Protein AF-X1NMA8-F1 (afdb_monomer_lite)

Secondary structure (DSSP, 8-state):
---SPPHHHHHHHTT---EE-S-TT-PSPPS-SSEE---TT---TTS-SS-EEEEESS---TT---SSEEEEE--EETTEEEEEEEEEE-TTSTT-PEEEEEEE-

Foldseek 3Di:
DDDDDDPVQVCQVVVNADAAEQDDPCPPPDDDPHHYDDHQCPADPVRHHDEEEAEDCDPDPQPDDPPRYHYHHWDCDPNKTKDKDWAAFDPVDPVRDTDIDIDMD

Organism: NCBI:txid412755

pLDDT: mean 88.62, std 8.88, range [59.97, 98.06]

Radius of gyration: 20.28 Å; chains: 1; bounding box: 38×34×52 Å

Structure (mmCIF, N/CA/C/O backbone):
data_AF-X1NMA8-F1
#
_entry.id   AF-X1NMA8-F1
#
loop_
_atom_site.group_PDB
_atom_site.id
_atom_site.type_symbol
_atom_site.label_atom_id
_atom_site.label_alt_id
_atom_site.label_comp_id
_atom_site.label_asym_id
_atom_site.label_entity_id
_atom_site.label_seq_id
_atom_site.pdbx_PDB_ins_code
_atom_site.Cartn_x
_atom_site.Cartn_y
_atom_site.Cartn_z
_atom_site.occupancy
_atom_site.B_iso_or_equiv
_atom_site.auth_seq_id
_atom_site.auth_comp_id
_atom_site.auth_asym_id
_atom_site.auth_atom_id
_atom_site.pdbx_PDB_model_num
ATOM 1 N N . MET A 1 1 ? 11.079 12.887 -8.079 1.00 59.97 1 MET A N 1
ATOM 2 C CA . MET A 1 1 ? 10.651 11.548 -8.545 1.00 59.97 1 MET A CA 1
ATOM 3 C C . MET A 1 1 ? 11.593 11.088 -9.660 1.00 59.97 1 MET A C 1
ATOM 5 O O . MET A 1 1 ? 12.174 11.949 -10.317 1.00 59.97 1 MET A O 1
ATOM 9 N N . ARG A 1 2 ? 11.843 9.776 -9.790 1.00 71.19 2 ARG A N 1
ATOM 10 C CA . ARG A 1 2 ? 12.915 9.191 -10.623 1.00 71.19 2 ARG A CA 1
ATOM 11 C C . ARG A 1 2 ? 12.884 9.722 -12.066 1.00 71.19 2 ARG A C 1
ATOM 13 O O . ARG A 1 2 ? 11.830 9.712 -12.685 1.00 71.19 2 ARG A O 1
ATOM 20 N N . LYS A 1 3 ? 14.033 10.155 -12.598 1.00 78.25 3 LYS A N 1
ATOM 21 C CA . LYS A 1 3 ? 14.147 10.706 -13.967 1.00 78.25 3 LYS A CA 1
ATOM 22 C C . LYS A 1 3 ? 14.818 9.760 -14.974 1.00 78.25 3 LYS A C 1
ATOM 24 O O . LYS A 1 3 ? 14.746 10.003 -16.170 1.00 78.25 3 LYS A O 1
ATOM 29 N N . GLY A 1 4 ? 15.468 8.698 -14.494 1.00 87.75 4 GLY A N 1
ATOM 30 C CA . GLY A 1 4 ? 16.188 7.731 -15.327 1.00 87.75 4 GLY A CA 1
ATOM 31 C C . GLY A 1 4 ? 15.388 6.469 -15.657 1.00 87.75 4 GLY A C 1
ATOM 32 O O . GLY A 1 4 ? 14.431 6.106 -14.953 1.00 87.75 4 GLY A O 1
ATOM 33 N N . LYS A 1 5 ? 15.837 5.774 -16.709 1.00 92.00 5 LYS A N 1
ATOM 34 C CA . LYS A 1 5 ? 15.375 4.429 -17.067 1.00 92.00 5 LYS A CA 1
ATOM 35 C C . LYS A 1 5 ? 15.679 3.461 -15.922 1.00 92.00 5 LYS A C 1
ATOM 37 O O . LYS A 1 5 ? 16.752 3.513 -15.325 1.00 92.00 5 LYS A O 1
ATOM 42 N N . ALA A 1 6 ? 14.717 2.612 -15.571 1.00 92.75 6 ALA A N 1
ATOM 43 C CA . ALA A 1 6 ? 14.939 1.594 -14.551 1.00 92.75 6 ALA A CA 1
ATOM 44 C C . ALA A 1 6 ? 15.893 0.540 -15.081 1.00 92.75 6 ALA A C 1
ATOM 46 O O . ALA A 1 6 ? 15.821 0.187 -16.255 1.00 92.75 6 ALA A O 1
ATOM 47 N N . PHE A 1 7 ? 16.642 -0.085 -14.182 1.00 93.44 7 PHE A N 1
ATOM 48 C CA . PHE A 1 7 ? 17.422 -1.260 -14.541 1.00 93.44 7 PHE A CA 1
ATOM 49 C C . PHE A 1 7 ? 16.559 -2.369 -15.171 1.00 93.44 7 PHE A C 1
ATOM 51 O O . PHE A 1 7 ? 16.910 -2.904 -16.212 1.00 93.44 7 PHE A O 1
ATOM 58 N N . TRP A 1 8 ? 15.368 -2.647 -14.631 1.00 94.50 8 TRP A N 1
ATOM 59 C CA . TRP A 1 8 ? 14.470 -3.661 -15.206 1.00 94.50 8 TRP A CA 1
ATOM 60 C C . TRP A 1 8 ? 13.882 -3.282 -16.573 1.00 94.50 8 TRP A C 1
ATOM 62 O O . TRP A 1 8 ? 13.548 -4.168 -17.350 1.00 94.50 8 TRP A O 1
ATOM 72 N N . GLN A 1 9 ? 13.800 -1.989 -16.905 1.00 95.56 9 GLN A N 1
ATOM 73 C CA . GLN A 1 9 ? 13.437 -1.565 -18.262 1.00 95.56 9 GLN A CA 1
ATOM 74 C C . GLN A 1 9 ? 14.591 -1.809 -19.243 1.00 95.56 9 GLN A C 1
ATOM 76 O O . GLN A 1 9 ? 14.346 -1.967 -20.427 1.00 95.56 9 GLN A O 1
ATOM 81 N N . ILE A 1 10 ? 15.841 -1.826 -18.768 1.00 96.69 10 ILE A N 1
ATOM 82 C CA . ILE A 1 10 ? 16.990 -2.244 -19.582 1.00 96.69 10 ILE A CA 1
ATOM 83 C C . ILE A 1 10 ? 16.926 -3.756 -19.797 1.00 96.69 10 ILE A C 1
ATOM 85 O O . ILE A 1 10 ? 17.068 -4.200 -20.922 1.00 96.69 10 ILE A O 1
ATOM 89 N N . LEU A 1 11 ? 16.639 -4.547 -18.757 1.00 97.62 11 LEU A N 1
ATOM 90 C CA . LEU A 1 11 ? 16.462 -6.000 -18.906 1.00 97.62 11 LEU A CA 1
ATOM 91 C C . LEU A 1 11 ? 15.385 -6.352 -19.944 1.00 97.62 11 LEU A C 1
ATOM 93 O O . LEU A 1 11 ? 15.557 -7.300 -20.700 1.00 97.62 11 LEU A O 1
ATOM 97 N N . GLU A 1 12 ? 14.307 -5.562 -20.009 1.00 97.25 12 GLU A N 1
ATOM 98 C CA . GLU A 1 12 ? 13.272 -5.709 -21.039 1.00 97.25 12 GLU A CA 1
ATOM 99 C C . GLU A 1 12 ? 13.803 -5.489 -22.461 1.00 97.25 12 GLU A C 1
ATOM 101 O O . GLU A 1 12 ? 13.450 -6.265 -23.340 1.00 97.25 12 GLU A O 1
ATOM 106 N N . ASP A 1 13 ? 14.661 -4.488 -22.695 1.00 97.62 13 ASP A N 1
ATOM 107 C CA . ASP A 1 13 ? 15.218 -4.220 -24.034 1.00 97.62 13 ASP A CA 1
ATOM 108 C C . ASP A 1 13 ? 16.038 -5.395 -24.590 1.00 97.62 13 ASP A C 1
ATOM 110 O O . ASP A 1 13 ? 16.215 -5.501 -25.800 1.00 97.62 13 ASP A O 1
ATOM 114 N N . TYR A 1 14 ? 16.578 -6.235 -23.704 1.00 97.75 14 TYR A N 1
ATOM 115 C CA . TYR A 1 14 ? 17.403 -7.396 -24.043 1.00 97.75 14 TYR A CA 1
ATOM 116 C C . TYR A 1 14 ? 16.646 -8.722 -23.873 1.00 97.75 14 TYR A C 1
ATOM 118 O O . TYR A 1 14 ? 17.275 -9.775 -23.788 1.00 97.75 14 TYR A O 1
ATOM 126 N N . ASP A 1 15 ? 15.312 -8.677 -23.777 1.00 97.50 15 ASP A N 1
ATOM 127 C CA . ASP A 1 15 ? 14.440 -9.847 -23.616 1.00 97.50 15 ASP A CA 1
ATOM 128 C C . ASP A 1 15 ? 14.783 -10.724 -22.390 1.00 97.50 15 ASP A C 1
ATOM 130 O O . ASP A 1 15 ? 14.518 -11.928 -22.356 1.00 97.50 15 ASP A O 1
ATOM 134 N N . ILE A 1 16 ? 15.349 -10.120 -21.337 1.00 98.06 16 ILE A N 1
ATOM 135 C CA . ILE A 1 16 ? 15.675 -10.803 -20.081 1.00 98.06 16 ILE A CA 1
ATOM 136 C C . ILE A 1 16 ? 14.473 -10.695 -19.130 1.00 98.06 16 ILE A C 1
ATOM 138 O O . ILE A 1 16 ? 14.139 -9.590 -18.681 1.00 98.06 16 ILE A O 1
ATOM 142 N N . PRO A 1 17 ? 13.814 -11.810 -18.766 1.00 97.56 17 PRO A N 1
ATOM 143 C CA . PRO A 1 17 ? 12.653 -11.772 -17.885 1.00 97.56 17 PRO A CA 1
ATOM 144 C C . PRO A 1 17 ? 13.046 -11.439 -16.441 1.00 97.56 17 PRO A C 1
ATOM 146 O O . PRO A 1 17 ? 13.998 -11.991 -15.888 1.00 97.56 17 PRO A O 1
ATOM 149 N N . ALA A 1 18 ? 12.263 -10.578 -15.795 1.00 96.94 18 ALA A N 1
ATOM 150 C CA . ALA A 1 18 ? 12.475 -10.148 -14.419 1.00 96.94 18 ALA A CA 1
ATOM 151 C C . ALA A 1 18 ? 11.161 -10.029 -13.626 1.00 96.94 18 ALA A C 1
ATOM 153 O O . ALA A 1 18 ? 10.096 -9.692 -14.153 1.00 96.94 18 ALA A O 1
ATOM 154 N N . THR A 1 19 ? 11.260 -10.261 -12.313 1.00 97.06 19 THR A N 1
ATOM 155 C CA . THR A 1 19 ? 10.227 -9.905 -11.330 1.00 97.06 19 THR A CA 1
ATOM 156 C C . THR A 1 19 ? 10.800 -8.894 -10.352 1.00 97.06 19 THR A C 1
ATOM 158 O O . THR A 1 19 ? 11.790 -9.169 -9.679 1.00 97.06 19 THR A O 1
ATOM 161 N N . VAL A 1 20 ? 10.152 -7.743 -10.235 1.00 94.56 20 VAL A N 1
ATOM 162 C CA . VAL A 1 20 ? 10.565 -6.624 -9.393 1.00 94.56 20 VAL A CA 1
ATOM 163 C C . VAL A 1 20 ? 9.605 -6.515 -8.213 1.00 94.56 20 VAL A C 1
ATOM 165 O O . VAL A 1 20 ? 8.417 -6.257 -8.388 1.00 94.56 20 VAL A O 1
ATOM 168 N N . PHE A 1 21 ? 10.113 -6.714 -7.001 1.00 93.25 21 PHE A N 1
ATOM 169 C CA . PHE A 1 21 ? 9.348 -6.616 -5.757 1.00 93.25 21 PHE A CA 1
ATOM 170 C C . PHE A 1 21 ? 10.253 -6.090 -4.636 1.00 93.25 21 PHE A C 1
ATOM 172 O O . PHE A 1 21 ? 11.473 -6.221 -4.715 1.00 93.25 21 PHE A O 1
ATOM 179 N N . LYS A 1 22 ? 9.665 -5.471 -3.601 1.00 88.25 22 LYS A N 1
ATOM 180 C CA . LYS A 1 22 ? 10.390 -4.881 -2.450 1.00 88.25 22 LYS A CA 1
ATOM 181 C C . LYS A 1 22 ? 11.424 -3.793 -2.810 1.00 88.25 22 LYS A C 1
ATOM 183 O O . LYS A 1 22 ? 12.339 -3.534 -2.035 1.00 88.25 22 LYS A O 1
ATOM 188 N N . ILE A 1 23 ? 11.267 -3.113 -3.947 1.00 88.75 23 ILE A N 1
ATOM 189 C CA . ILE A 1 23 ? 12.126 -1.977 -4.313 1.00 88.75 23 ILE A CA 1
ATOM 190 C C . ILE A 1 23 ? 11.676 -0.713 -3.561 1.00 88.75 23 ILE A C 1
ATOM 192 O O . ILE A 1 23 ? 10.475 -0.436 -3.531 1.00 88.75 23 ILE A O 1
ATOM 196 N N . PRO A 1 24 ? 12.598 0.068 -2.966 1.00 85.94 24 PRO A N 1
ATOM 197 C CA . PRO A 1 24 ? 12.267 1.369 -2.399 1.00 85.94 24 PRO A CA 1
ATOM 198 C C . PRO A 1 24 ? 11.797 2.360 -3.468 1.00 85.94 24 PRO A C 1
ATOM 200 O O . PRO A 1 24 ? 12.402 2.460 -4.536 1.00 85.94 24 PRO A O 1
ATOM 203 N N . ALA A 1 25 ? 10.762 3.139 -3.152 1.00 84.56 25 ALA A N 1
ATOM 204 C CA . ALA A 1 25 ? 10.287 4.260 -3.964 1.00 84.56 25 ALA A CA 1
ATOM 205 C C . ALA A 1 25 ? 9.977 3.891 -5.432 1.00 84.56 25 ALA A C 1
ATOM 207 O O . ALA A 1 25 ? 10.224 4.675 -6.351 1.00 84.56 25 ALA A O 1
ATOM 208 N N . ASN A 1 26 ? 9.426 2.695 -5.665 1.00 88.94 26 ASN A N 1
ATOM 209 C CA . ASN A 1 26 ? 8.967 2.244 -6.983 1.00 88.94 26 ASN A CA 1
ATOM 210 C C . ASN A 1 26 ? 7.451 2.433 -7.190 1.00 88.94 26 ASN A C 1
ATOM 212 O O . ASN A 1 26 ? 6.863 1.718 -8.000 1.00 88.94 26 ASN A O 1
ATOM 216 N N . TYR A 1 27 ? 6.816 3.349 -6.451 1.00 88.94 27 TYR A N 1
ATOM 217 C CA . TYR A 1 27 ? 5.422 3.730 -6.664 1.00 88.94 27 TYR A CA 1
ATOM 218 C C . TYR A 1 27 ? 5.299 5.059 -7.444 1.00 88.94 27 TYR A C 1
ATOM 220 O O . TYR A 1 27 ? 5.997 6.020 -7.109 1.00 88.94 27 TYR A O 1
ATOM 228 N N . PRO A 1 28 ? 4.383 5.145 -8.428 1.00 90.38 28 PRO A N 1
ATOM 229 C CA . PRO A 1 28 ? 3.790 3.995 -9.111 1.00 90.38 28 PRO A CA 1
ATOM 230 C C . PRO A 1 28 ? 4.887 3.220 -9.866 1.00 90.38 28 PRO A C 1
ATOM 232 O O . PRO A 1 28 ? 5.920 3.808 -10.217 1.00 90.38 28 PRO A O 1
ATOM 235 N N . PRO A 1 29 ? 4.712 1.913 -10.131 1.00 91.69 29 PRO A N 1
ATOM 236 C CA . PRO A 1 29 ? 5.664 1.185 -10.948 1.00 91.69 29 PRO A CA 1
ATOM 237 C C . PRO A 1 29 ? 5.770 1.842 -12.317 1.00 91.69 29 PRO A C 1
ATOM 239 O O . PRO A 1 29 ? 4.772 2.256 -12.905 1.00 91.69 29 PRO A O 1
ATOM 242 N N . VAL A 1 30 ? 6.989 1.936 -12.837 1.00 92.06 30 VAL A N 1
ATOM 243 C CA . VAL A 1 30 ? 7.179 2.431 -14.202 1.00 92.06 30 VAL A CA 1
ATOM 244 C C . VAL A 1 30 ? 6.586 1.454 -15.209 1.00 92.06 30 VAL A C 1
ATOM 246 O O . VAL A 1 30 ? 6.630 0.245 -14.988 1.00 92.06 30 VAL A O 1
ATOM 249 N N . SER A 1 31 ? 6.083 1.980 -16.324 1.00 91.75 31 SER A N 1
ATOM 250 C CA . SER A 1 31 ? 5.575 1.160 -17.425 1.00 91.75 31 SER A CA 1
ATOM 251 C C . SER A 1 31 ? 6.685 0.271 -18.004 1.00 91.75 31 SER A C 1
ATOM 253 O O . SER A 1 31 ? 7.784 0.752 -18.306 1.00 91.75 31 SER A O 1
ATOM 255 N N . THR A 1 32 ? 6.409 -1.031 -18.081 1.00 94.06 32 THR A N 1
ATOM 256 C CA . THR A 1 32 ? 7.329 -2.101 -18.495 1.00 94.06 32 THR A CA 1
ATOM 257 C C . THR A 1 32 ? 6.529 -3.391 -18.718 1.00 94.06 32 THR A C 1
ATOM 259 O O . THR A 1 32 ? 5.484 -3.576 -18.094 1.00 94.06 32 THR A O 1
ATOM 262 N N . LYS A 1 33 ? 7.018 -4.299 -19.569 1.00 95.38 33 LYS A N 1
ATOM 263 C CA . LYS A 1 33 ? 6.494 -5.674 -19.704 1.00 95.38 33 LYS A CA 1
ATOM 264 C C . LYS A 1 33 ? 6.938 -6.599 -18.565 1.00 95.38 33 LYS A C 1
ATOM 266 O O . LYS A 1 33 ? 6.424 -7.708 -18.436 1.00 95.38 33 LYS A O 1
ATOM 271 N N . GLN A 1 34 ? 7.892 -6.161 -17.744 1.00 96.44 34 GLN A N 1
ATOM 272 C CA . GLN A 1 34 ? 8.353 -6.913 -16.580 1.00 96.44 34 GLN A CA 1
ATOM 273 C C . GLN A 1 34 ? 7.263 -7.015 -15.506 1.00 96.44 34 GLN A C 1
ATOM 275 O O . GLN A 1 34 ? 6.424 -6.125 -15.353 1.00 96.44 34 GLN A O 1
ATOM 280 N N . ARG A 1 35 ? 7.303 -8.072 -14.687 1.00 96.94 35 ARG A N 1
ATOM 281 C CA . ARG A 1 35 ? 6.393 -8.197 -13.538 1.00 96.94 35 ARG A CA 1
ATOM 282 C C . ARG A 1 35 ? 6.872 -7.270 -12.431 1.00 96.94 35 ARG A C 1
ATOM 284 O O . ARG A 1 35 ? 7.949 -7.495 -11.888 1.00 96.94 35 ARG A O 1
ATOM 291 N N . THR A 1 36 ? 6.097 -6.253 -12.076 1.00 94.62 36 THR A N 1
ATOM 292 C CA . THR A 1 36 ? 6.501 -5.263 -11.068 1.00 94.62 36 THR A CA 1
ATOM 293 C C . THR A 1 36 ? 5.411 -5.031 -10.028 1.00 94.62 36 THR A C 1
ATOM 295 O O . THR A 1 36 ? 4.249 -4.817 -10.364 1.00 94.62 36 THR A O 1
ATOM 298 N N . ILE A 1 37 ? 5.798 -5.086 -8.755 1.00 93.69 37 ILE A N 1
ATOM 299 C CA . ILE A 1 37 ? 4.937 -4.832 -7.599 1.00 93.69 37 ILE A CA 1
ATOM 300 C C . ILE A 1 37 ? 5.544 -3.668 -6.816 1.00 93.69 37 ILE A C 1
ATOM 302 O O . ILE A 1 37 ? 6.736 -3.691 -6.479 1.00 93.69 37 ILE A O 1
ATOM 306 N N . SER A 1 38 ? 4.741 -2.642 -6.522 1.00 90.62 38 SER A N 1
ATOM 307 C CA . SER A 1 38 ? 5.190 -1.552 -5.653 1.00 90.62 38 SER A CA 1
ATOM 308 C C . SER A 1 38 ? 5.548 -2.077 -4.264 1.00 90.62 38 SER A C 1
ATOM 310 O O . SER A 1 38 ? 4.878 -2.946 -3.713 1.00 90.62 38 SER A O 1
ATOM 312 N N . GLY A 1 39 ? 6.666 -1.599 -3.733 1.00 86.00 39 GLY A N 1
ATOM 313 C CA . GLY A 1 39 ? 7.255 -2.049 -2.484 1.00 86.00 39 GLY A CA 1
ATOM 314 C C . GLY A 1 39 ? 7.251 -0.946 -1.436 1.00 86.00 39 GLY A C 1
ATOM 315 O O . GLY A 1 39 ? 6.234 -0.301 -1.178 1.00 86.00 39 GLY A O 1
ATOM 316 N N . MET A 1 40 ? 8.409 -0.744 -0.811 1.00 85.00 40 MET A N 1
ATOM 317 C CA . MET A 1 40 ? 8.571 0.250 0.248 1.00 85.00 40 MET A CA 1
ATOM 318 C C . MET A 1 40 ? 8.315 1.660 -0.292 1.00 85.00 40 MET A C 1
ATOM 320 O O . MET A 1 40 ? 8.876 2.048 -1.318 1.00 85.00 40 MET A O 1
ATOM 324 N N . GLY A 1 41 ? 7.489 2.432 0.414 1.00 83.25 41 GLY A 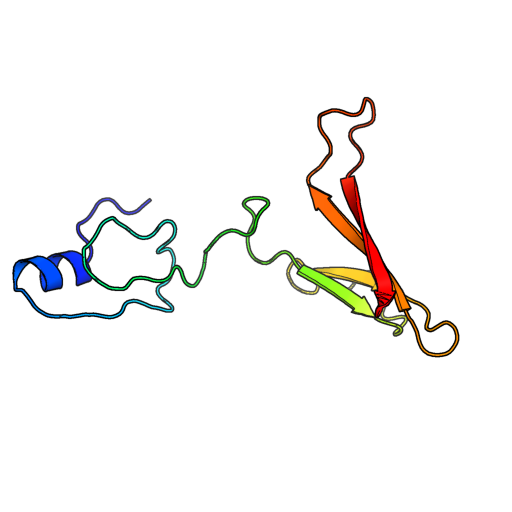N 1
ATOM 325 C CA . GLY A 1 41 ? 7.058 3.757 -0.041 1.00 83.25 41 GLY A CA 1
ATOM 326 C C . GLY A 1 41 ? 5.898 3.722 -1.041 1.00 83.25 41 GLY A C 1
ATOM 327 O O . GLY A 1 41 ? 5.690 4.693 -1.758 1.00 83.25 41 GLY A O 1
ATOM 328 N N . THR A 1 42 ? 5.149 2.620 -1.112 1.00 89.00 42 THR A N 1
ATOM 329 C CA . THR A 1 42 ? 3.796 2.646 -1.686 1.00 89.00 42 THR A CA 1
ATOM 330 C C . THR A 1 42 ? 2.895 3.417 -0.725 1.00 89.00 42 THR A C 1
ATOM 332 O O . THR A 1 42 ? 2.819 3.016 0.440 1.00 89.00 42 THR A O 1
ATOM 335 N N . PRO A 1 43 ? 2.257 4.517 -1.153 1.00 87.44 43 PRO A N 1
ATOM 336 C CA . PRO A 1 43 ? 1.338 5.234 -0.294 1.00 87.44 43 PRO A CA 1
ATOM 337 C C . PRO A 1 43 ? 0.096 4.383 -0.012 1.00 87.44 43 PRO A C 1
ATOM 339 O O . PRO A 1 43 ? -0.324 3.575 -0.845 1.00 87.44 43 PRO A O 1
ATOM 342 N N . ASP A 1 44 ? -0.491 4.569 1.165 1.00 83.88 44 ASP A N 1
ATOM 343 C CA . ASP A 1 44 ? -1.801 4.009 1.492 1.00 83.88 44 ASP A CA 1
ATOM 344 C C . ASP A 1 44 ? -2.927 4.718 0.709 1.00 83.88 44 ASP A C 1
ATOM 346 O O . ASP A 1 44 ? -2.694 5.630 -0.089 1.00 83.88 44 ASP A O 1
ATOM 350 N N . ILE A 1 45 ? -4.177 4.295 0.927 1.00 77.62 45 ILE A N 1
ATOM 351 C CA . ILE A 1 45 ? -5.350 4.838 0.222 1.00 77.62 45 ILE A CA 1
ATOM 352 C C . ILE A 1 45 ? -5.554 6.348 0.442 1.00 77.62 45 ILE A C 1
ATOM 354 O O . ILE A 1 45 ? -6.248 6.992 -0.343 1.00 77.62 45 ILE A O 1
ATOM 358 N N . LEU A 1 46 ? -4.959 6.919 1.493 1.00 78.00 46 LEU A N 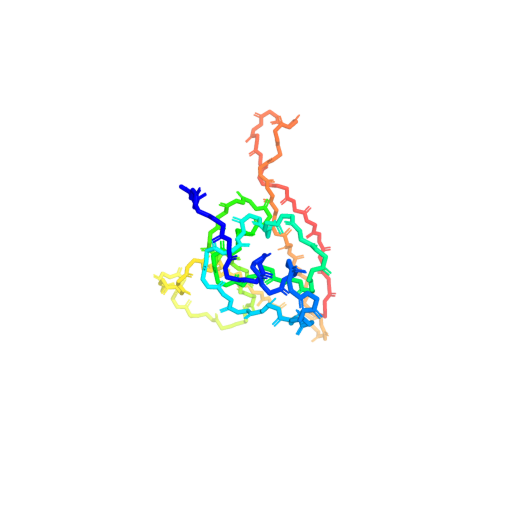1
ATOM 359 C CA . LEU A 1 46 ? -5.015 8.344 1.813 1.00 78.00 46 LEU A CA 1
ATOM 360 C C . LEU A 1 46 ? -3.809 9.120 1.264 1.00 78.00 46 LEU A C 1
ATOM 362 O O . LEU A 1 46 ? -3.741 10.336 1.435 1.00 78.00 46 LEU A O 1
ATOM 366 N N . GLY A 1 47 ? -2.868 8.453 0.590 1.00 81.31 47 GLY A N 1
ATOM 367 C CA . GLY A 1 47 ? -1.650 9.084 0.084 1.00 81.31 47 GLY A CA 1
ATOM 368 C C . GLY A 1 47 ? -0.543 9.228 1.133 1.00 81.31 47 GLY A C 1
ATOM 369 O O . GLY A 1 47 ? 0.480 9.850 0.845 1.00 81.31 47 GLY A O 1
ATOM 370 N N . SER A 1 48 ? -0.732 8.685 2.338 1.00 81.62 48 SER A N 1
ATOM 371 C CA . SER A 1 48 ? 0.258 8.706 3.418 1.00 81.62 48 SER A CA 1
ATOM 372 C C . SER A 1 48 ? 1.143 7.459 3.415 1.00 81.62 48 SER A C 1
ATOM 374 O O . SER A 1 48 ? 1.012 6.580 2.566 1.00 81.62 48 SER A O 1
ATOM 376 N N . TYR A 1 49 ? 2.097 7.398 4.347 1.00 81.94 49 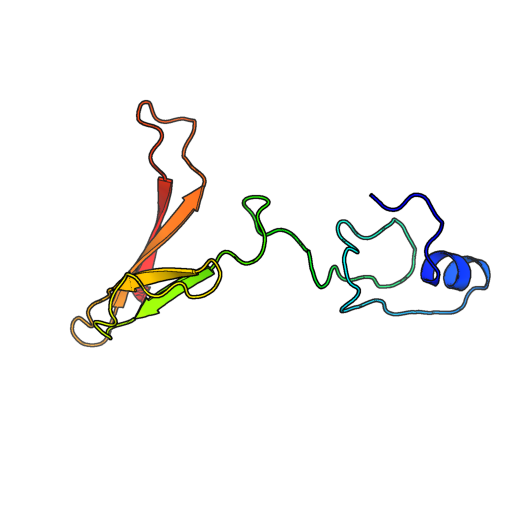TYR A N 1
ATOM 377 C CA . TYR A 1 49 ? 3.027 6.283 4.486 1.00 81.94 49 TYR A CA 1
ATOM 378 C C . TYR A 1 49 ? 2.845 5.618 5.846 1.00 81.94 49 TYR A C 1
ATOM 380 O O . TYR A 1 49 ? 3.204 6.197 6.867 1.00 81.94 49 TYR A O 1
ATOM 388 N N . GLY A 1 50 ? 2.328 4.388 5.844 1.00 78.56 50 GLY A N 1
ATOM 389 C CA . GLY A 1 50 ? 2.301 3.548 7.041 1.00 78.56 50 GLY A CA 1
ATOM 390 C C . GLY A 1 50 ? 1.180 3.860 8.031 1.00 78.56 50 GLY A C 1
ATOM 391 O O . GLY A 1 50 ? 1.353 3.589 9.214 1.00 78.56 50 GLY A O 1
ATOM 392 N N . ILE A 1 51 ? 0.035 4.395 7.588 1.00 84.56 51 ILE A N 1
ATOM 393 C CA . ILE A 1 51 ? -1.132 4.505 8.471 1.00 84.56 51 ILE A CA 1
ATOM 394 C C . ILE A 1 51 ? -1.828 3.147 8.584 1.00 84.56 51 ILE A C 1
ATOM 396 O O . ILE A 1 51 ? -2.150 2.504 7.585 1.00 84.56 51 ILE A O 1
ATOM 400 N N . PHE A 1 52 ? -2.099 2.724 9.817 1.00 86.44 52 PHE A N 1
ATOM 401 C CA . PHE A 1 52 ? -2.855 1.510 10.118 1.00 86.44 52 PHE A CA 1
ATOM 402 C C . PHE A 1 52 ? -3.816 1.729 11.291 1.00 86.44 52 PHE A C 1
ATOM 404 O O . PHE A 1 52 ? -3.696 2.690 12.047 1.00 86.44 52 PHE A O 1
ATOM 411 N N . ASN A 1 53 ? -4.791 0.834 11.446 1.00 88.12 53 ASN A N 1
ATOM 412 C CA . ASN A 1 53 ? -5.715 0.837 12.579 1.00 88.12 53 ASN A CA 1
ATOM 413 C C . ASN A 1 53 ? -5.402 -0.369 13.471 1.00 88.12 53 ASN A C 1
ATOM 415 O O . ASN A 1 53 ? -5.382 -1.500 12.988 1.00 88.12 53 ASN A O 1
ATOM 419 N N . TYR A 1 54 ? -5.154 -0.125 14.756 1.00 90.00 54 TYR A N 1
ATOM 420 C CA . TYR A 1 54 ? -4.845 -1.150 15.748 1.00 90.00 54 TYR A CA 1
ATOM 421 C C . TYR A 1 54 ? -5.997 -1.274 16.746 1.00 90.00 54 TYR A C 1
ATOM 423 O O . TYR A 1 54 ? -6.167 -0.418 17.611 1.00 90.00 54 TYR A O 1
ATOM 431 N N . TYR A 1 55 ? -6.802 -2.327 16.606 1.00 92.00 55 TYR A N 1
ATOM 432 C CA . TYR A 1 55 ? -7.923 -2.614 17.503 1.00 92.00 55 TYR A CA 1
ATOM 433 C C . TYR A 1 55 ? -7.455 -3.524 18.633 1.00 92.00 55 TYR A C 1
ATOM 435 O O . TYR A 1 55 ? -6.929 -4.603 18.365 1.00 92.00 55 TYR A O 1
ATOM 443 N N . THR A 1 56 ? -7.635 -3.102 19.883 1.00 90.75 56 THR A N 1
ATOM 444 C CA . THR A 1 56 ? -7.144 -3.855 21.044 1.00 90.75 56 THR A CA 1
ATOM 445 C C . THR A 1 56 ? -8.081 -3.747 22.242 1.00 90.75 56 THR A C 1
ATOM 447 O O . THR A 1 56 ? -8.733 -2.725 22.447 1.00 90.75 56 THR A O 1
ATOM 450 N N . THR A 1 57 ? -8.148 -4.813 23.039 1.00 90.88 57 THR A N 1
ATOM 451 C CA . THR A 1 57 ? -8.794 -4.815 24.362 1.00 90.88 57 THR A CA 1
ATOM 452 C C . THR A 1 57 ? -7.850 -4.336 25.463 1.00 90.88 57 THR A C 1
ATOM 454 O O . THR A 1 57 ? -8.280 -4.106 26.590 1.00 90.88 57 THR A O 1
ATOM 457 N N . GLU A 1 58 ? -6.552 -4.224 25.175 1.00 85.06 58 GLU A N 1
ATOM 458 C CA . GLU A 1 58 ? -5.572 -3.730 26.134 1.00 85.06 58 GLU A CA 1
ATOM 459 C C . GLU A 1 58 ? -5.718 -2.218 26.300 1.00 85.06 58 GLU A C 1
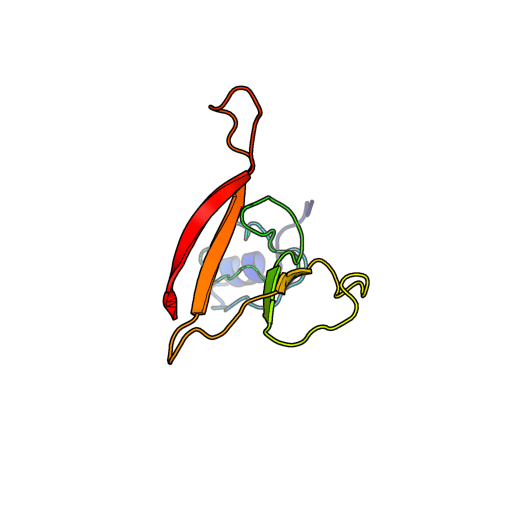ATOM 461 O O . GLU A 1 58 ? -5.587 -1.454 25.342 1.00 85.06 58 GLU A O 1
ATOM 466 N N . ALA A 1 59 ? -5.906 -1.774 27.541 1.00 66.31 59 ALA A N 1
ATOM 467 C CA . ALA A 1 59 ? -5.788 -0.373 27.918 1.00 66.31 59 ALA A CA 1
ATOM 468 C C . ALA A 1 59 ? -4.304 0.033 27.975 1.00 66.31 59 ALA A C 1
ATOM 470 O O . ALA A 1 59 ? -3.795 0.418 29.025 1.00 66.31 59 ALA A O 1
ATOM 471 N N . LYS A 1 60 ? -3.571 -0.099 26.862 1.00 62.06 60 LYS A N 1
ATOM 472 C CA . LYS A 1 60 ? -2.270 0.567 26.745 1.00 62.06 60 LYS A CA 1
ATOM 473 C C . LYS A 1 60 ? -2.485 2.071 26.837 1.00 62.06 60 LYS A C 1
ATOM 475 O O . LYS A 1 60 ? -3.539 2.576 26.443 1.00 62.06 60 LYS A O 1
ATOM 480 N N . GLU A 1 61 ? -1.491 2.795 27.348 1.00 60.19 61 GLU A N 1
ATOM 481 C CA . GLU A 1 61 ? -1.524 4.250 27.287 1.00 60.19 61 GLU A CA 1
ATOM 482 C C . GLU A 1 61 ? -1.693 4.667 25.821 1.00 60.19 61 GLU A C 1
ATOM 484 O O . GLU A 1 61 ? -0.798 4.489 25.000 1.00 60.19 61 GLU A O 1
ATOM 489 N N . LEU A 1 62 ? -2.858 5.236 25.489 1.00 61.34 62 LEU A N 1
ATOM 490 C CA . LEU A 1 62 ? -3.265 5.690 24.147 1.00 61.34 62 LEU A CA 1
ATOM 491 C C . LEU A 1 62 ? -2.337 6.761 23.532 1.00 61.34 62 LEU A C 1
ATOM 493 O O . LEU A 1 62 ? -2.656 7.340 22.497 1.00 61.34 62 LEU A O 1
ATOM 497 N N . LYS A 1 63 ? -1.223 7.065 24.200 1.00 61.56 63 LYS A N 1
ATOM 498 C CA . LYS A 1 63 ? -0.228 8.071 23.845 1.00 61.56 63 LYS A CA 1
ATOM 499 C C . LYS A 1 63 ? 1.073 7.475 23.303 1.00 61.56 63 LYS A C 1
ATOM 501 O O . LYS A 1 63 ? 1.938 8.255 22.916 1.00 61.56 63 LYS A O 1
ATOM 506 N N . GLU A 1 64 ? 1.235 6.150 23.271 1.00 69.50 64 GLU A N 1
ATOM 507 C CA . GLU A 1 64 ? 2.386 5.551 22.588 1.00 69.50 64 GLU A CA 1
ATOM 508 C C . GLU A 1 64 ? 2.304 5.826 21.079 1.00 69.50 64 GLU A C 1
ATOM 510 O O . GLU A 1 64 ? 1.335 5.455 20.413 1.00 69.50 64 GLU A O 1
ATOM 515 N N . ASP A 1 65 ? 3.335 6.477 20.535 1.00 76.12 65 ASP A N 1
ATOM 516 C CA . ASP A 1 65 ? 3.522 6.571 19.090 1.00 76.12 65 ASP A CA 1
ATOM 517 C C . ASP A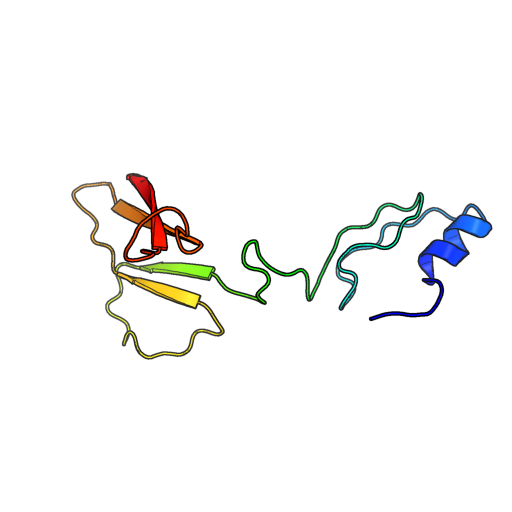 1 65 ? 3.931 5.195 18.557 1.00 76.12 65 ASP A C 1
ATOM 519 O O . ASP A 1 65 ? 5.050 4.727 18.767 1.00 76.12 65 ASP A O 1
ATOM 523 N N . ILE A 1 66 ? 2.998 4.537 17.871 1.00 81.12 66 ILE A N 1
ATOM 524 C CA . ILE A 1 66 ? 3.203 3.223 17.254 1.00 81.12 66 ILE A CA 1
ATOM 525 C C . ILE A 1 66 ? 3.639 3.318 15.784 1.00 81.12 66 ILE A C 1
ATOM 527 O O . ILE A 1 66 ? 3.500 2.352 15.035 1.00 81.12 66 ILE A O 1
ATOM 531 N N . GLY A 1 67 ? 4.153 4.471 15.345 1.00 79.06 67 GLY A N 1
ATOM 532 C CA . GLY A 1 67 ? 4.690 4.649 13.996 1.00 79.06 67 GLY A CA 1
ATOM 533 C C . GLY A 1 67 ? 3.605 4.828 12.936 1.00 79.06 67 GLY A C 1
ATOM 534 O O . GLY A 1 67 ? 3.647 4.176 11.897 1.00 79.06 67 GLY A O 1
ATOM 535 N N . GLY A 1 68 ? 2.627 5.700 13.206 1.00 80.12 68 GLY A N 1
ATOM 536 C CA . GLY A 1 68 ? 1.552 6.060 12.262 1.00 80.12 68 GLY A CA 1
ATOM 537 C C . GLY A 1 68 ? 0.229 5.311 12.455 1.00 80.12 68 GLY A C 1
ATOM 538 O O . GLY A 1 68 ? -0.753 5.598 11.765 1.00 80.12 68 GLY A O 1
ATOM 539 N N . GLY A 1 69 ? 0.170 4.378 13.405 1.00 85.31 69 GLY A N 1
ATOM 540 C CA . GLY A 1 69 ? -1.048 3.647 13.737 1.00 85.31 69 GLY A CA 1
ATOM 541 C C . GLY A 1 69 ? -2.017 4.434 14.624 1.00 85.31 69 GLY A C 1
ATOM 542 O O . GLY A 1 69 ? -1.610 5.169 15.521 1.00 85.31 69 GLY A O 1
ATOM 543 N N . ARG A 1 70 ? -3.319 4.236 14.408 1.00 85.75 70 ARG A N 1
ATOM 544 C CA . ARG A 1 70 ? -4.394 4.724 15.284 1.00 85.75 70 ARG A CA 1
ATOM 545 C C . ARG A 1 70 ? -4.882 3.591 16.178 1.00 85.75 70 ARG A C 1
ATOM 547 O O . ARG A 1 70 ? -5.296 2.549 15.668 1.00 85.75 70 ARG A O 1
ATOM 554 N N . ILE A 1 71 ? -4.837 3.795 17.492 1.00 88.31 71 ILE A N 1
ATOM 555 C CA . ILE A 1 71 ? -5.284 2.805 18.478 1.00 88.31 71 ILE A CA 1
ATOM 556 C C . ILE A 1 71 ? -6.792 2.948 18.696 1.00 88.31 71 ILE A C 1
ATOM 558 O O . ILE A 1 71 ? -7.284 4.036 18.990 1.00 88.31 71 ILE A O 1
ATOM 562 N N . HIS A 1 72 ? -7.511 1.833 18.586 1.00 89.75 72 HIS A N 1
ATOM 563 C CA . HIS A 1 72 ? -8.953 1.731 18.787 1.00 89.75 72 HIS A CA 1
ATOM 564 C C . HIS A 1 72 ? -9.244 0.742 19.917 1.00 89.75 72 HIS A C 1
ATOM 566 O O . HIS A 1 72 ? -9.195 -0.472 19.698 1.00 89.75 72 HIS A O 1
ATOM 572 N N . PRO A 1 73 ? -9.553 1.227 21.128 1.00 90.44 73 PRO A N 1
ATOM 573 C CA . PRO A 1 73 ? -10.030 0.369 22.199 1.00 90.44 73 PRO A CA 1
ATOM 574 C C . PRO A 1 73 ? -11.338 -0.307 21.799 1.00 90.44 73 PRO A C 1
ATOM 576 O O . PRO A 1 73 ? -12.275 0.352 21.344 1.00 90.44 73 PRO A O 1
ATOM 579 N N . VAL A 1 74 ? -11.410 -1.618 21.991 1.00 92.94 74 VAL A N 1
ATOM 580 C CA . VAL A 1 74 ? -12.620 -2.405 21.747 1.00 92.94 74 VAL A CA 1
ATOM 581 C C . VAL A 1 74 ? -12.949 -3.265 22.956 1.00 92.94 74 VAL A C 1
ATOM 583 O O . VAL A 1 74 ? -12.068 -3.661 23.713 1.00 92.94 74 VAL A O 1
ATOM 586 N N . ASN A 1 75 ? -14.231 -3.578 23.116 1.00 93.56 75 ASN A N 1
ATOM 587 C CA . ASN A 1 75 ? -14.704 -4.519 24.122 1.00 93.56 75 ASN A CA 1
ATOM 588 C C . ASN A 1 75 ? -15.192 -5.790 23.436 1.00 93.56 75 ASN A C 1
ATOM 590 O O . ASN A 1 75 ? -15.847 -5.730 22.393 1.00 93.56 75 ASN A O 1
ATOM 594 N N . VAL A 1 76 ? -14.922 -6.932 24.062 1.00 94.38 76 VAL A N 1
ATOM 595 C CA . VAL A 1 76 ? -15.530 -8.202 23.668 1.00 94.38 76 VAL A CA 1
ATOM 596 C C . VAL A 1 76 ? -16.878 -8.309 24.371 1.00 94.38 76 VAL A C 1
ATOM 598 O O . VAL A 1 76 ? -16.948 -8.312 25.599 1.00 94.38 76 VAL A O 1
ATOM 601 N N . ILE A 1 77 ? -17.958 -8.383 23.596 1.00 92.69 77 ILE A N 1
ATOM 602 C CA . ILE A 1 77 ? -19.319 -8.553 24.108 1.00 92.69 77 ILE A CA 1
ATOM 603 C C . ILE A 1 77 ? -19.766 -9.968 23.748 1.00 92.69 77 ILE A C 1
ATOM 605 O O . ILE A 1 77 ? -20.108 -10.257 22.602 1.00 92.69 77 ILE A O 1
ATOM 609 N N . GLY A 1 78 ? -19.738 -10.872 24.728 1.00 92.50 78 GLY A N 1
ATOM 610 C CA . GLY A 1 78 ? -19.960 -12.297 24.486 1.00 92.50 78 GLY A CA 1
ATOM 611 C C . GLY A 1 78 ? -18.797 -12.900 23.699 1.00 92.50 78 GLY A C 1
ATOM 612 O O . GLY A 1 78 ? -17.699 -13.026 24.230 1.00 92.50 78 GLY A O 1
ATOM 613 N N . ASN A 1 79 ? -19.037 -13.266 22.440 1.00 94.50 79 ASN A N 1
ATOM 614 C CA . ASN A 1 79 ? -18.046 -13.863 21.540 1.00 94.50 79 ASN A CA 1
ATOM 615 C C . ASN A 1 79 ? -17.725 -12.989 20.318 1.00 94.50 79 ASN A C 1
ATOM 617 O O . ASN A 1 79 ? -17.256 -13.519 19.316 1.00 94.50 79 ASN A O 1
ATOM 621 N N . ARG A 1 80 ? -18.030 -11.687 20.376 1.00 95.56 80 ARG A N 1
ATOM 622 C CA . ARG A 1 80 ? -17.835 -10.773 19.248 1.00 95.56 80 ARG A CA 1
ATOM 623 C C . ARG A 1 80 ? -17.269 -9.428 19.670 1.00 95.56 80 ARG A C 1
ATOM 625 O O . ARG A 1 80 ? -17.519 -8.950 20.779 1.00 95.56 80 ARG A O 1
ATOM 632 N N . VAL A 1 81 ? -16.581 -8.794 18.737 1.00 95.88 81 VAL A N 1
ATOM 633 C CA . VAL A 1 81 ? -16.201 -7.386 18.769 1.00 95.88 81 VAL A CA 1
ATOM 634 C C . VAL A 1 81 ? -17.027 -6.646 17.727 1.00 95.88 81 VAL A C 1
ATOM 636 O O . VAL A 1 81 ? -17.116 -7.067 16.577 1.00 95.88 81 VAL A O 1
ATOM 639 N N . GLU A 1 82 ? -17.623 -5.524 18.121 1.00 95.88 82 GLU A N 1
ATOM 640 C CA . GLU A 1 82 ? -18.266 -4.587 17.198 1.00 95.88 82 GLU A CA 1
ATOM 641 C C . GLU A 1 82 ? -17.471 -3.281 17.193 1.00 95.88 82 GLU A C 1
ATOM 643 O O . GLU A 1 82 ? -17.216 -2.702 18.250 1.00 95.88 82 GLU A O 1
ATOM 648 N N . ALA A 1 83 ? -17.053 -2.823 16.015 1.00 95.31 83 ALA A N 1
ATOM 649 C CA . ALA A 1 83 ? -16.210 -1.640 15.883 1.00 95.31 83 ALA A CA 1
ATOM 650 C C . ALA A 1 83 ? -16.429 -0.926 14.543 1.00 95.31 83 ALA A C 1
ATOM 652 O O . ALA A 1 83 ? -17.212 -1.357 13.693 1.00 95.31 83 ALA A O 1
ATOM 653 N N . LYS A 1 84 ? -15.746 0.210 14.369 1.00 94.44 84 LYS A N 1
ATOM 654 C CA . LYS A 1 84 ? -15.792 1.022 13.150 1.00 94.44 84 LYS A CA 1
ATOM 655 C C . LYS A 1 84 ? -14.422 1.084 12.498 1.00 94.44 84 LYS A C 1
ATOM 657 O O . LYS A 1 84 ? -13.437 1.406 13.162 1.00 94.44 84 LYS A O 1
ATOM 662 N N . LEU A 1 85 ? -14.373 0.821 11.196 1.00 90.94 85 LEU A N 1
ATOM 663 C CA . LEU A 1 85 ? -13.209 1.092 10.364 1.00 90.94 85 LEU A CA 1
ATOM 664 C C . LEU A 1 85 ? -13.318 2.509 9.816 1.00 90.94 85 LEU A C 1
ATOM 666 O O . LEU A 1 85 ? -14.216 2.803 9.024 1.00 90.94 85 LEU A O 1
ATOM 670 N N . LEU A 1 86 ? -12.417 3.378 10.272 1.00 87.81 86 LEU A N 1
ATOM 671 C CA . LEU A 1 86 ? -12.332 4.757 9.807 1.00 87.81 86 LEU A CA 1
ATOM 672 C C . LEU A 1 86 ? -11.708 4.809 8.410 1.00 87.81 86 LEU A C 1
ATOM 674 O O . LEU A 1 86 ? -10.784 4.062 8.090 1.00 87.81 86 LEU A O 1
ATOM 678 N N . GLY A 1 87 ? -12.222 5.716 7.592 1.00 86.75 87 GLY A N 1
ATOM 679 C CA . GLY A 1 87 ? -11.774 5.998 6.238 1.00 86.75 87 GLY A CA 1
ATOM 680 C C . GLY A 1 87 ? -11.530 7.496 6.023 1.00 86.75 87 GLY A C 1
ATOM 681 O O . GLY A 1 87 ? -11.416 8.255 6.985 1.00 86.75 87 GLY A O 1
ATOM 682 N N . PRO A 1 88 ? -11.450 7.950 4.761 1.00 88.06 88 PRO A N 1
ATOM 683 C CA . PRO A 1 88 ? -11.171 9.347 4.444 1.00 88.06 88 PRO A CA 1
ATOM 684 C C . PRO A 1 88 ? -12.266 10.298 4.939 1.00 88.06 88 PRO A C 1
ATOM 686 O O . PRO A 1 88 ? -13.435 9.926 5.090 1.00 88.06 88 PRO A O 1
ATOM 689 N N . VAL A 1 89 ? -11.892 11.568 5.101 1.00 90.94 89 VAL A N 1
ATOM 690 C CA . VAL A 1 89 ? -12.822 12.679 5.343 1.00 90.94 89 VAL A CA 1
ATOM 691 C C . VAL A 1 89 ? -13.927 12.697 4.286 1.00 90.94 89 VAL A C 1
ATOM 693 O O . VAL A 1 89 ? -13.667 12.713 3.082 1.00 90.94 89 VAL A O 1
ATOM 696 N N . ASN A 1 90 ? -15.179 12.730 4.739 1.00 92.81 90 ASN A N 1
ATOM 697 C CA . ASN A 1 90 ? -16.338 12.815 3.868 1.00 92.81 90 ASN A CA 1
ATOM 698 C C . ASN A 1 90 ? -16.572 14.267 3.429 1.00 92.81 90 ASN A C 1
ATOM 700 O O . ASN A 1 90 ? -17.262 15.036 4.101 1.00 92.81 90 ASN A O 1
ATOM 704 N N . ALA A 1 91 ? -16.025 14.627 2.268 1.00 92.56 91 ALA A N 1
ATOM 705 C CA . ALA A 1 91 ? -16.150 15.969 1.703 1.00 92.56 91 ALA A CA 1
ATOM 706 C C . ALA A 1 91 ? -17.592 16.369 1.324 1.00 92.56 91 ALA A C 1
ATOM 708 O O . ALA A 1 91 ? -17.851 17.554 1.125 1.00 92.56 91 ALA A O 1
ATOM 709 N N . PHE A 1 92 ? -18.531 15.418 1.248 1.00 95.06 92 PHE A N 1
ATOM 710 C CA . PHE A 1 92 ? -19.933 15.674 0.899 1.00 95.06 92 PHE A CA 1
ATOM 711 C C . PHE A 1 92 ? -20.799 16.092 2.098 1.00 95.06 92 PHE A C 1
ATOM 713 O O . PHE A 1 92 ? -21.935 16.525 1.912 1.00 95.06 92 PHE A O 1
ATOM 720 N N . LYS A 1 93 ? -20.298 15.965 3.334 1.00 95.31 93 LYS A N 1
ATOM 721 C CA . LYS A 1 93 ? -21.012 16.367 4.556 1.00 95.31 93 LYS A CA 1
ATOM 722 C C . LYS A 1 93 ? -20.493 17.712 5.071 1.00 95.31 93 LYS A C 1
ATOM 724 O O . LYS A 1 93 ? -19.292 17.964 5.043 1.00 95.31 93 LYS A O 1
ATOM 729 N N . LYS A 1 94 ? -21.400 18.551 5.593 1.00 93.75 94 LYS A N 1
ATOM 730 C CA . LYS A 1 94 ? -21.107 19.924 6.054 1.00 93.75 94 LYS A CA 1
ATOM 731 C C . LYS A 1 94 ? -19.947 19.984 7.053 1.00 93.75 94 LYS A C 1
ATOM 733 O O . LYS A 1 94 ? -19.015 20.751 6.845 1.00 93.75 94 LYS A O 1
ATOM 738 N N . ASP A 1 95 ? -19.973 19.119 8.063 1.00 95.25 95 ASP A N 1
ATOM 739 C CA . ASP A 1 95 ? -18.958 19.092 9.127 1.00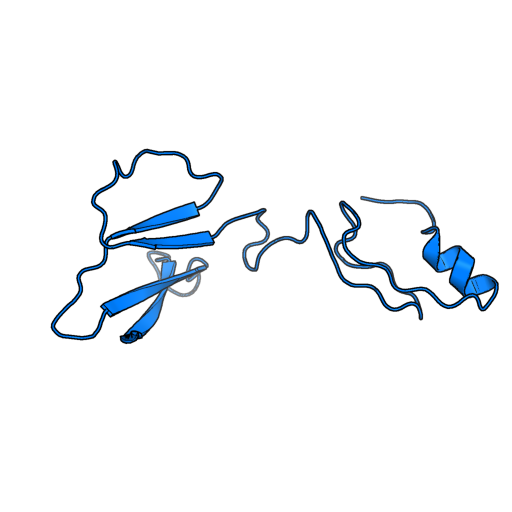 95.25 95 ASP A CA 1
ATOM 740 C C . ASP A 1 95 ? -17.737 18.232 8.775 1.00 95.25 95 ASP A C 1
ATOM 742 O O . ASP A 1 95 ? -16.859 18.030 9.608 1.00 95.25 95 ASP A O 1
ATOM 746 N N . ARG A 1 96 ? -17.684 17.705 7.542 1.00 94.12 96 ARG A N 1
ATOM 747 C CA . ARG A 1 96 ? -16.587 16.882 7.016 1.00 94.12 96 ARG A CA 1
ATOM 748 C C . ARG A 1 96 ? -16.096 15.795 7.995 1.00 94.12 96 ARG A C 1
ATOM 750 O O . ARG A 1 96 ? -14.893 15.691 8.233 1.00 94.12 96 ARG A O 1
ATOM 757 N N . PRO A 1 97 ? -16.995 14.971 8.565 1.00 94.62 97 PRO A N 1
ATOM 758 C CA . PRO A 1 97 ? -16.588 13.882 9.442 1.00 94.62 97 PRO A CA 1
ATOM 759 C C . PRO A 1 97 ? -15.765 12.847 8.668 1.00 94.62 97 PRO A C 1
ATOM 761 O O . PRO A 1 97 ? -15.920 12.704 7.451 1.00 94.62 97 PRO A O 1
ATOM 764 N N . GLU A 1 98 ? -14.940 12.070 9.367 1.00 90.88 98 GLU A N 1
ATOM 765 C CA . GLU A 1 98 ? -14.351 10.864 8.782 1.00 90.88 98 GLU A CA 1
ATOM 766 C C . GLU A 1 98 ? -15.458 9.892 8.357 1.00 90.88 98 GLU A C 1
ATOM 768 O O . GLU A 1 98 ? -16.460 9.692 9.052 1.00 90.88 98 GLU A O 1
ATOM 773 N N . SER A 1 99 ? -15.295 9.307 7.173 1.00 92.62 99 SER A N 1
ATOM 774 C CA . SER A 1 99 ? -16.148 8.207 6.733 1.00 92.62 99 SER A CA 1
ATOM 775 C C . SER A 1 99 ? -15.853 6.989 7.598 1.00 92.62 99 SER A C 1
ATOM 777 O O . SER A 1 99 ? -14.715 6.788 8.013 1.00 92.62 99 SER A O 1
ATOM 779 N N . ALA A 1 100 ? -16.854 6.158 7.861 1.00 92.75 100 ALA A N 1
ATOM 780 C CA . ALA A 1 100 ? -16.651 4.928 8.607 1.00 92.75 100 ALA A CA 1
ATOM 781 C C . ALA A 1 100 ? -17.609 3.843 8.131 1.00 92.75 100 ALA A C 1
ATOM 783 O O . ALA A 1 100 ? -18.744 4.139 7.750 1.00 92.75 100 ALA A O 1
ATOM 784 N N . ILE A 1 101 ? -17.152 2.597 8.199 1.00 94.75 101 ILE A N 1
ATOM 785 C CA . ILE A 1 101 ? -18.002 1.413 8.071 1.00 94.75 101 ILE A CA 1
ATOM 786 C C . ILE A 1 101 ? -17.977 0.632 9.380 1.00 94.75 101 ILE A C 1
ATOM 788 O O . ILE A 1 101 ? -16.960 0.592 10.071 1.00 94.75 101 ILE A O 1
ATOM 792 N N . GLU A 1 102 ? -19.102 0.027 9.732 1.00 96.31 102 GLU A N 1
ATOM 793 C CA . GLU A 1 102 ? -19.197 -0.860 10.890 1.00 96.31 102 GLU A CA 1
ATOM 794 C C . GLU A 1 102 ? -18.732 -2.264 10.501 1.00 96.31 102 GLU A C 1
ATOM 796 O O . GLU A 1 102 ? -19.000 -2.729 9.392 1.00 96.31 102 GLU A O 1
ATOM 801 N N . PHE A 1 103 ? -18.037 -2.943 11.411 1.00 95.38 103 PHE A N 1
ATOM 802 C CA . PHE A 1 103 ? -17.640 -4.335 11.234 1.00 95.38 103 PHE A CA 1
ATOM 803 C C . PHE A 1 103 ? -17.827 -5.136 12.521 1.00 95.38 103 PHE A C 1
ATOM 805 O O . PHE A 1 103 ? -17.892 -4.580 13.623 1.00 95.38 103 PHE A O 1
ATOM 812 N N . LYS A 1 104 ? -17.920 -6.459 12.353 1.00 95.50 104 LYS A N 1
ATOM 813 C CA . LYS A 1 104 ? -18.052 -7.433 13.436 1.00 95.50 104 LYS A CA 1
ATOM 814 C C . LYS A 1 104 ? -17.092 -8.593 13.195 1.00 95.50 104 LYS A C 1
ATOM 816 O O . LYS A 1 104 ? -17.026 -9.075 12.063 1.00 95.50 104 LYS A O 1
ATOM 821 N N . VAL A 1 105 ? -16.371 -9.004 14.235 1.00 92.19 105 VAL A N 1
ATOM 822 C CA . VAL A 1 105 ? -15.479 -10.180 14.245 1.00 92.19 105 VAL A CA 1
ATOM 823 C C . VAL A 1 105 ? -15.762 -11.006 15.484 1.00 92.19 105 VAL A C 1
ATOM 825 O O . VAL A 1 105 ? -16.038 -10.384 16.536 1.00 92.19 105 VAL A O 1
#

Sequence (105 aa):
MRKGKAFWQILEDYDIPATVFKIPANYPPVSTKQRTISGMGTPDILGSYGIFNYYTTEAKELKEDIGGGRIHPVNVIGNRVEAKLLGPVNAFKKDRPESAIEFKV